Protein AF-A0A527HJA0-F1 (afdb_monomer_lite)

Radius of gyration: 14.1 Å; chains: 1; bounding box: 42×25×33 Å

pLDDT: mean 79.39, std 15.25, range [42.91, 91.06]

Structure (mmCIF, N/CA/C/O backbone):
data_AF-A0A527HJA0-F1
#
_entry.id   AF-A0A527HJA0-F1
#
loop_
_atom_site.group_PDB
_atom_site.id
_atom_site.type_symbol
_atom_site.label_atom_id
_atom_site.label_alt_id
_atom_site.label_comp_id
_atom_site.label_asym_id
_atom_site.label_entity_id
_atom_site.label_seq_id
_atom_site.pdbx_PDB_ins_code
_atom_site.Cartn_x
_atom_site.Cartn_y
_atom_site.Cartn_z
_atom_site.occupa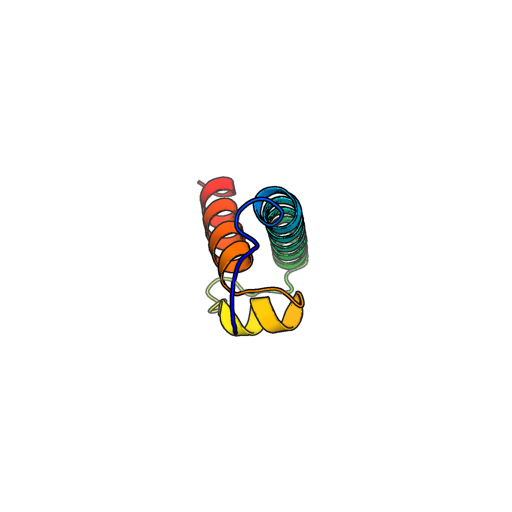ncy
_atom_site.B_iso_or_equiv
_atom_site.auth_seq_id
_atom_site.auth_comp_id
_atom_site.auth_asym_id
_atom_site.auth_atom_id
_atom_site.pdbx_PDB_model_num
ATOM 1 N N . MET A 1 1 ? -33.006 8.945 16.485 1.00 45.25 1 MET A N 1
ATOM 2 C CA . MET A 1 1 ? -32.787 7.491 16.350 1.00 45.25 1 MET A CA 1
ATOM 3 C C . MET A 1 1 ? -32.878 7.115 14.870 1.00 45.25 1 MET A C 1
ATOM 5 O O . MET A 1 1 ? -33.979 6.912 14.394 1.00 45.25 1 MET A O 1
ATOM 9 N N . LEU A 1 2 ? -31.818 7.077 14.058 1.00 42.91 2 LEU A N 1
ATOM 10 C CA . LEU A 1 2 ? -30.388 7.244 14.342 1.00 42.91 2 LEU A CA 1
ATOM 11 C C . LEU A 1 2 ? -29.707 8.093 13.244 1.00 42.91 2 LEU A C 1
ATOM 13 O O . LEU A 1 2 ? -29.926 7.824 12.071 1.00 42.91 2 LEU A O 1
ATOM 17 N N . ASP A 1 3 ? -28.804 9.037 13.522 1.00 46.53 3 ASP A N 1
ATOM 18 C CA . ASP A 1 3 ? -28.946 10.165 14.462 1.00 46.53 3 ASP A CA 1
ATOM 19 C C . ASP A 1 3 ? -28.036 11.338 14.026 1.00 46.53 3 ASP A C 1
ATOM 21 O O . ASP A 1 3 ? -28.461 12.180 13.241 1.00 46.53 3 ASP A O 1
ATOM 25 N N . ARG A 1 4 ? -26.793 11.409 14.525 1.00 61.31 4 ARG A N 1
ATOM 26 C CA . ARG A 1 4 ? -25.803 12.489 14.324 1.00 61.31 4 ARG A CA 1
ATOM 27 C C . ARG A 1 4 ? -24.384 11.914 14.477 1.00 61.31 4 ARG A C 1
ATOM 29 O O . ARG A 1 4 ? -24.247 10.921 15.184 1.00 61.31 4 ARG A O 1
ATOM 36 N N . LYS A 1 5 ? -23.365 12.618 13.937 1.00 46.03 5 LYS A N 1
ATOM 37 C CA . LYS A 1 5 ? -21.917 12.253 13.893 1.00 46.03 5 LYS A CA 1
ATOM 38 C C . LYS A 1 5 ? -21.600 11.070 12.941 1.00 46.03 5 LYS A C 1
ATOM 40 O O . LYS A 1 5 ? -22.454 10.223 12.736 1.00 46.03 5 LYS A O 1
ATOM 45 N N . ASP A 1 6 ? -20.451 10.980 12.255 1.00 44.06 6 ASP A N 1
ATOM 46 C CA . ASP A 1 6 ? -19.158 11.680 12.385 1.00 44.06 6 ASP A CA 1
ATOM 47 C C . ASP A 1 6 ? -18.586 12.154 11.026 1.00 44.06 6 ASP A C 1
ATOM 49 O O . ASP A 1 6 ? -18.112 11.349 10.229 1.00 44.06 6 ASP A O 1
ATOM 53 N N . ALA A 1 7 ? -18.539 13.470 10.775 1.00 48.22 7 ALA A N 1
ATOM 54 C CA . ALA A 1 7 ? -17.945 14.036 9.549 1.00 48.22 7 ALA A CA 1
ATOM 55 C C . ALA A 1 7 ? -16.514 14.597 9.727 1.00 48.22 7 ALA A C 1
ATOM 57 O O . ALA A 1 7 ? -15.865 14.935 8.741 1.00 48.22 7 ALA A O 1
ATOM 58 N N . SER A 1 8 ? -16.004 14.713 10.963 1.00 46.31 8 SER A N 1
ATOM 59 C CA . SER A 1 8 ? -14.752 15.439 11.263 1.00 46.31 8 SER A CA 1
ATOM 60 C C . SER A 1 8 ? -13.626 14.607 11.893 1.00 46.31 8 SER A C 1
ATOM 62 O O . SER A 1 8 ? -12.483 15.054 11.882 1.00 46.31 8 SER A O 1
ATOM 64 N N . ALA A 1 9 ? -13.891 13.386 12.374 1.00 53.50 9 ALA A N 1
ATOM 65 C CA . ALA A 1 9 ? -12.843 12.466 12.846 1.00 53.50 9 ALA A CA 1
ATOM 66 C C . ALA A 1 9 ? -12.223 11.617 11.714 1.00 53.50 9 ALA A C 1
ATOM 68 O O . ALA A 1 9 ? -11.126 11.079 11.857 1.00 53.50 9 ALA A O 1
ATOM 69 N N . GLY A 1 10 ? -12.911 11.509 10.571 1.00 55.62 10 GLY A N 1
ATOM 70 C CA . GLY A 1 10 ? -12.498 10.649 9.463 1.00 55.62 10 GLY A CA 1
ATOM 71 C C . GLY A 1 10 ? -11.183 11.069 8.798 1.00 55.62 10 GLY A C 1
ATOM 72 O O . GLY A 1 10 ? -10.278 10.252 8.650 1.00 55.62 10 GLY A O 1
ATOM 73 N N . SER A 1 11 ? -11.043 12.351 8.443 1.00 62.38 11 SER A N 1
ATOM 74 C CA . SER A 1 11 ? -9.970 12.852 7.562 1.00 62.38 11 SER A CA 1
ATOM 75 C C . SER A 1 11 ? -8.550 12.407 7.960 1.00 62.38 11 SER A C 1
ATOM 77 O O . SER A 1 11 ? -7.794 11.927 7.115 1.00 62.38 11 SER A O 1
ATOM 79 N N . ALA A 1 12 ? -8.197 12.475 9.249 1.00 65.56 12 ALA A N 1
ATOM 80 C CA . ALA A 1 12 ? -6.875 12.062 9.729 1.00 65.56 12 ALA A CA 1
ATOM 81 C C . ALA A 1 12 ? -6.669 10.537 9.657 1.00 65.56 12 ALA A C 1
ATOM 83 O O . ALA A 1 12 ? -5.679 10.072 9.094 1.00 65.56 12 ALA A O 1
ATOM 84 N N . ALA A 1 13 ? -7.624 9.745 10.156 1.00 69.31 13 ALA A N 1
ATOM 85 C CA . ALA A 1 13 ? -7.543 8.284 10.114 1.00 69.31 13 ALA A CA 1
ATOM 86 C C . ALA A 1 13 ? -7.575 7.741 8.672 1.00 69.31 13 ALA A C 1
ATOM 88 O O . ALA A 1 13 ? -6.872 6.780 8.354 1.00 69.31 13 ALA A O 1
ATOM 89 N N . GLN A 1 14 ? -8.342 8.377 7.778 1.00 72.31 14 GLN A N 1
ATOM 90 C CA . GLN A 1 14 ? -8.342 8.066 6.348 1.00 72.31 14 GLN A CA 1
ATOM 91 C C . GLN A 1 14 ? -7.008 8.422 5.679 1.00 72.31 14 GLN A C 1
ATOM 93 O O . GLN A 1 14 ? -6.518 7.603 4.903 1.00 72.31 14 GLN A O 1
ATOM 98 N N . LYS A 1 15 ? -6.375 9.562 6.007 1.00 75.38 15 LYS A N 1
ATOM 99 C CA . LYS A 1 15 ? -5.013 9.879 5.530 1.00 75.38 15 LYS A CA 1
ATOM 100 C C . LYS A 1 15 ? -4.003 8.804 5.940 1.00 75.38 15 LYS A C 1
ATOM 102 O O . LYS A 1 15 ? -3.255 8.327 5.092 1.00 75.38 15 LYS A O 1
ATOM 107 N N . THR A 1 16 ? -4.016 8.363 7.198 1.00 85.12 16 THR A N 1
ATOM 108 C CA . THR A 1 16 ? -3.112 7.297 7.669 1.00 85.12 16 THR A CA 1
ATOM 109 C C . THR A 1 16 ? -3.405 5.948 7.003 1.00 85.12 16 THR A C 1
ATOM 111 O O . THR A 1 16 ? -2.482 5.199 6.686 1.00 85.12 16 THR A O 1
ATOM 114 N N . ALA A 1 17 ? -4.680 5.624 6.757 1.00 86.62 17 ALA A N 1
ATOM 115 C CA . ALA A 1 17 ? -5.065 4.414 6.031 1.00 86.62 17 ALA A CA 1
ATOM 116 C C . ALA A 1 17 ? -4.590 4.441 4.571 1.00 86.62 17 ALA A C 1
ATOM 118 O O . ALA A 1 17 ? -4.013 3.459 4.114 1.00 86.62 17 ALA A O 1
ATOM 119 N N . HIS A 1 18 ? -4.772 5.569 3.880 1.00 87.31 18 HIS A N 1
ATOM 120 C CA . HIS A 1 18 ? -4.266 5.807 2.531 1.00 87.31 18 HIS A CA 1
ATOM 121 C C . HIS A 1 18 ? -2.747 5.588 2.444 1.00 87.31 18 HIS A C 1
ATOM 123 O O . HIS A 1 18 ? -2.299 4.740 1.675 1.00 87.31 18 HIS A O 1
ATOM 129 N N . VAL A 1 19 ? -1.966 6.287 3.278 1.00 89.12 19 VAL A N 1
ATOM 130 C CA . VAL A 1 19 ? -0.493 6.217 3.245 1.00 89.12 19 VAL A CA 1
ATOM 131 C C . VAL A 1 19 ? 0.000 4.791 3.502 1.00 89.12 19 VAL A C 1
ATOM 133 O O . VAL A 1 19 ? 0.849 4.301 2.766 1.00 89.12 19 VAL A O 1
ATOM 136 N N . ARG A 1 20 ? -0.585 4.079 4.476 1.00 90.19 20 ARG A N 1
ATOM 137 C CA . ARG A 1 20 ? -0.256 2.666 4.737 1.00 90.19 20 ARG A CA 1
ATOM 138 C C . ARG A 1 20 ? -0.511 1.753 3.536 1.00 90.19 20 ARG A C 1
ATOM 140 O O . ARG A 1 20 ? 0.305 0.877 3.271 1.00 90.19 20 ARG A O 1
ATOM 147 N N . VAL A 1 21 ? -1.644 1.921 2.848 1.00 90.31 21 VAL A N 1
ATOM 148 C CA . VAL A 1 21 ? -1.972 1.113 1.661 1.00 90.31 21 VAL A CA 1
ATOM 149 C C . VAL A 1 21 ? -1.024 1.448 0.511 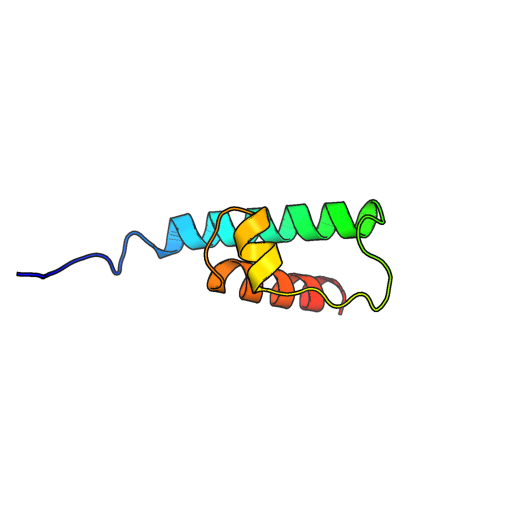1.00 90.31 21 VAL A C 1
ATOM 151 O O . VAL A 1 21 ? -0.553 0.535 -0.156 1.00 90.31 21 VAL A O 1
ATOM 154 N N . HIS A 1 22 ? -0.704 2.729 0.310 1.00 90.75 22 HIS A N 1
ATOM 155 C CA . HIS A 1 22 ? 0.237 3.178 -0.715 1.00 90.75 22 HIS A CA 1
ATOM 156 C C . HIS A 1 22 ? 1.634 2.579 -0.512 1.00 90.75 22 HIS A C 1
ATOM 158 O O . HIS A 1 22 ? 2.158 1.940 -1.421 1.00 90.75 22 HIS A O 1
ATOM 164 N N . THR A 1 23 ? 2.210 2.712 0.688 1.00 90.19 23 THR A N 1
ATOM 165 C CA . THR A 1 23 ? 3.525 2.134 1.008 1.00 90.19 23 THR A CA 1
ATOM 166 C C . THR A 1 23 ? 3.525 0.617 0.828 1.00 90.19 23 THR A C 1
ATOM 168 O O . THR A 1 23 ? 4.382 0.100 0.121 1.00 90.19 23 THR A O 1
ATOM 171 N N . GLY A 1 24 ? 2.521 -0.088 1.363 1.00 90.38 24 GLY A N 1
ATOM 172 C CA . GLY A 1 24 ? 2.440 -1.545 1.234 1.00 90.38 24 GLY A CA 1
ATOM 173 C C . GLY A 1 24 ? 2.213 -2.040 -0.201 1.00 90.38 24 GLY A C 1
ATOM 174 O O . GLY A 1 24 ? 2.656 -3.135 -0.531 1.00 90.38 24 GLY A O 1
ATOM 175 N N . LEU A 1 25 ? 1.542 -1.264 -1.061 1.00 89.19 25 LEU A N 1
ATOM 176 C CA . LEU A 1 25 ? 1.431 -1.556 -2.497 1.00 89.19 25 LEU A CA 1
ATOM 177 C C . LEU A 1 25 ? 2.768 -1.340 -3.217 1.00 89.19 25 LEU A C 1
ATOM 179 O O . LEU A 1 25 ? 3.146 -2.158 -4.050 1.00 89.19 25 LEU A O 1
ATOM 183 N N . LYS A 1 26 ? 3.480 -0.253 -2.890 1.00 88.69 26 LYS A N 1
ATOM 184 C CA . LYS A 1 26 ? 4.780 0.096 -3.481 1.00 88.69 26 LYS A CA 1
ATOM 185 C C . LYS A 1 26 ? 5.855 -0.933 -3.129 1.00 88.69 26 LYS A C 1
ATOM 187 O O . LYS A 1 26 ? 6.573 -1.383 -4.014 1.00 88.69 26 LYS A O 1
ATOM 192 N N . GLU A 1 27 ? 5.910 -1.359 -1.867 1.00 90.75 27 GLU A N 1
ATOM 193 C CA . GLU A 1 27 ? 6.788 -2.442 -1.403 1.00 90.75 27 GLU A CA 1
ATOM 194 C C . GLU A 1 27 ? 6.471 -3.763 -2.118 1.00 90.75 27 GLU A C 1
ATOM 196 O O . GLU A 1 27 ? 7.372 -4.393 -2.660 1.00 90.75 27 GLU A O 1
ATOM 201 N N . ALA A 1 28 ? 5.194 -4.143 -2.208 1.00 88.44 28 ALA A N 1
ATOM 202 C CA . ALA A 1 28 ? 4.772 -5.365 -2.893 1.00 88.44 28 ALA A CA 1
ATOM 203 C C . ALA A 1 28 ? 5.081 -5.354 -4.408 1.00 88.44 28 ALA A C 1
ATOM 205 O O . ALA A 1 28 ? 5.510 -6.365 -4.962 1.00 88.44 28 ALA A O 1
ATOM 206 N N . LEU A 1 29 ? 4.940 -4.206 -5.085 1.00 86.94 29 LEU A N 1
ATOM 207 C CA . LEU A 1 29 ? 5.405 -4.037 -6.470 1.00 86.94 29 LEU A CA 1
ATOM 208 C C . LEU A 1 29 ? 6.927 -4.204 -6.584 1.00 86.94 29 LEU A C 1
ATOM 210 O O . LEU A 1 29 ? 7.392 -4.934 -7.456 1.00 86.94 29 LEU A O 1
ATOM 214 N N . MET A 1 30 ? 7.699 -3.576 -5.691 1.00 88.25 30 MET A N 1
ATOM 215 C CA . MET A 1 30 ? 9.166 -3.673 -5.677 1.00 88.25 30 MET A CA 1
ATOM 216 C C . MET A 1 30 ? 9.677 -5.087 -5.361 1.00 88.25 30 MET A C 1
ATOM 218 O O . MET A 1 30 ? 10.709 -5.491 -5.893 1.00 88.25 30 MET A O 1
ATOM 222 N N . ASN A 1 31 ? 8.946 -5.852 -4.547 1.00 91.06 31 ASN A N 1
ATOM 223 C CA . ASN A 1 31 ? 9.245 -7.254 -4.243 1.00 91.06 31 ASN A CA 1
ATOM 224 C C . ASN A 1 31 ? 8.875 -8.218 -5.386 1.00 91.06 31 ASN A C 1
ATOM 226 O O . ASN A 1 31 ? 9.310 -9.369 -5.375 1.00 91.06 31 ASN A O 1
ATOM 230 N N . GLY A 1 32 ? 8.065 -7.779 -6.357 1.00 88.06 32 GLY A N 1
ATOM 231 C CA . GLY A 1 32 ? 7.507 -8.646 -7.399 1.00 88.06 32 GLY A CA 1
ATOM 232 C C . GLY A 1 32 ? 6.302 -9.483 -6.949 1.00 88.06 32 GLY A C 1
ATOM 233 O O . GLY A 1 32 ? 5.942 -10.436 -7.640 1.00 88.06 32 GLY A O 1
ATOM 234 N N . ASP A 1 33 ? 5.648 -9.126 -5.835 1.00 88.44 33 ASP A N 1
ATOM 235 C CA . ASP A 1 33 ? 4.408 -9.771 -5.364 1.00 88.44 33 ASP A CA 1
ATOM 236 C C . ASP A 1 33 ? 3.238 -9.555 -6.348 1.00 88.44 33 ASP A C 1
ATOM 238 O O . ASP A 1 33 ? 2.267 -10.318 -6.357 1.00 88.44 33 ASP A O 1
ATOM 242 N N . PHE A 1 34 ? 3.335 -8.519 -7.191 1.00 86.12 34 PHE A N 1
ATOM 243 C CA . PHE A 1 34 ? 2.418 -8.261 -8.295 1.00 86.12 34 PHE A CA 1
ATOM 244 C C . PHE A 1 34 ? 3.123 -8.365 -9.651 1.00 86.12 34 PHE A C 1
ATOM 246 O O . PHE A 1 34 ? 4.189 -7.789 -9.866 1.00 86.12 34 PHE A O 1
ATOM 253 N N . LEU A 1 35 ? 2.491 -9.060 -10.597 1.00 81.38 35 LEU A N 1
ATOM 254 C CA . LEU A 1 35 ? 3.001 -9.212 -11.959 1.00 81.38 35 LEU A CA 1
ATOM 255 C C . LEU A 1 35 ? 2.664 -7.983 -12.827 1.00 81.38 35 LEU A C 1
ATOM 257 O O . LEU A 1 35 ? 1.558 -7.441 -12.718 1.00 81.38 35 LEU A O 1
ATOM 261 N N . PRO A 1 36 ? 3.541 -7.580 -13.766 1.00 80.62 36 PRO A N 1
ATOM 262 C CA . PRO A 1 36 ? 3.210 -6.577 -14.775 1.00 80.62 36 PRO A CA 1
ATOM 263 C C . PRO A 1 36 ? 1.930 -6.945 -15.539 1.00 80.62 36 PRO A C 1
ATOM 265 O O . PRO A 1 36 ? 1.781 -8.060 -16.036 1.00 80.62 36 PRO A O 1
ATOM 268 N N . GLY A 1 37 ? 0.978 -6.011 -15.613 1.00 83.69 37 GLY A N 1
ATOM 269 C CA . GLY A 1 37 ? -0.335 -6.241 -16.230 1.00 83.69 37 GLY A CA 1
ATOM 270 C C . GLY A 1 37 ? -1.342 -7.022 -15.369 1.00 83.69 37 GLY A C 1
ATOM 271 O O . GLY A 1 37 ? -2.473 -7.239 -15.813 1.00 83.69 37 GLY A O 1
ATOM 272 N N . GLN A 1 38 ? -0.997 -7.415 -14.137 1.00 85.75 38 GLN A N 1
ATOM 273 C CA . GLN A 1 38 ? -1.950 -8.027 -13.211 1.00 85.75 38 GLN A CA 1
ATOM 274 C C . GLN A 1 38 ? -3.065 -7.044 -12.839 1.00 85.75 38 GLN A C 1
ATOM 276 O O . GLN A 1 38 ? -2.833 -5.893 -12.466 1.00 85.75 38 GLN A O 1
ATOM 281 N N . ARG A 1 39 ? -4.316 -7.511 -12.892 1.00 85.81 39 ARG A N 1
ATOM 282 C CA . ARG A 1 39 ? -5.474 -6.701 -12.504 1.00 85.81 39 ARG A CA 1
ATOM 283 C C . ARG A 1 39 ? -5.560 -6.569 -10.981 1.00 85.81 39 ARG A C 1
ATOM 285 O O . ARG A 1 39 ? -6.085 -7.452 -10.309 1.00 85.81 39 ARG A O 1
ATOM 292 N N . LEU A 1 40 ? -5.127 -5.425 -10.459 1.00 86.31 40 LEU A N 1
ATOM 293 C CA . LEU A 1 40 ? -5.349 -5.024 -9.069 1.00 86.31 40 LEU A CA 1
ATOM 294 C C . LEU A 1 40 ? -6.834 -4.697 -8.824 1.00 86.31 40 LEU A C 1
ATOM 296 O O . LEU A 1 40 ? -7.405 -3.801 -9.450 1.00 86.31 40 LEU A O 1
ATOM 300 N N . VAL A 1 41 ? -7.480 -5.415 -7.900 1.00 90.62 41 VAL A N 1
ATOM 301 C CA . VAL A 1 41 ? -8.906 -5.232 -7.578 1.00 90.62 41 VAL A CA 1
ATOM 302 C C . VAL A 1 41 ? -9.060 -4.473 -6.261 1.00 90.62 41 VAL A C 1
ATOM 304 O O . VAL A 1 41 ? -8.787 -5.004 -5.187 1.00 90.62 41 VAL A O 1
ATOM 307 N N . VAL A 1 42 ? -9.594 -3.247 -6.336 1.00 88.88 42 VAL A N 1
ATOM 308 C CA . VAL A 1 42 ? -9.799 -2.336 -5.185 1.00 88.88 42 VAL A CA 1
ATOM 309 C C . VAL A 1 42 ? -10.477 -3.018 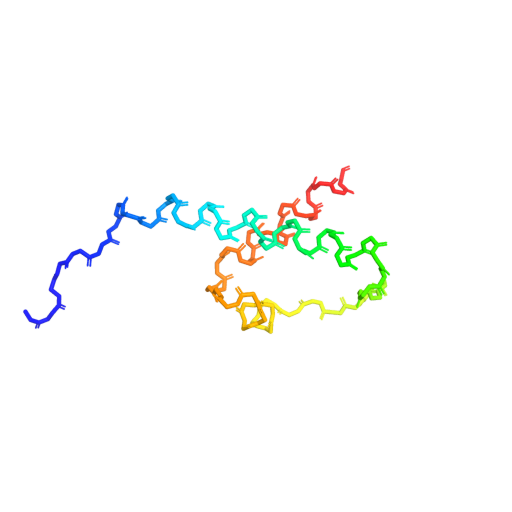-3.990 1.00 88.88 42 VAL A C 1
ATOM 311 O O . VAL A 1 42 ? -10.115 -2.756 -2.848 1.00 88.88 42 VAL A O 1
ATOM 314 N N . ARG A 1 43 ? -11.460 -3.896 -4.235 1.00 88.31 43 ARG A N 1
ATOM 315 C CA . ARG A 1 43 ? -12.179 -4.614 -3.173 1.00 88.31 43 ARG A CA 1
ATOM 316 C C . ARG A 1 43 ? -11.295 -5.637 -2.451 1.00 88.31 43 ARG A C 1
ATOM 318 O O . ARG A 1 43 ? -11.284 -5.640 -1.228 1.00 88.31 43 ARG A O 1
ATOM 325 N N . GLN A 1 44 ? -10.541 -6.452 -3.190 1.00 90.12 44 GLN A N 1
ATOM 326 C CA . GLN A 1 44 ? -9.647 -7.458 -2.603 1.00 90.12 44 GLN A CA 1
ATOM 327 C C . GLN A 1 44 ? -8.526 -6.784 -1.804 1.00 90.12 44 GLN A C 1
ATOM 329 O O . GLN A 1 44 ? -8.236 -7.188 -0.685 1.00 90.12 44 GLN A O 1
ATOM 334 N N . LEU A 1 45 ? -7.977 -5.685 -2.329 1.00 89.25 45 LEU A N 1
ATOM 335 C CA . LEU A 1 45 ? -7.007 -4.852 -1.618 1.00 89.25 45 LEU A CA 1
ATOM 336 C C . LEU A 1 45 ? -7.610 -4.228 -0.343 1.00 89.25 45 LEU A C 1
ATOM 338 O O . LEU A 1 45 ? -6.966 -4.223 0.701 1.00 89.25 45 LEU A O 1
ATOM 342 N N . ALA A 1 46 ? -8.856 -3.744 -0.379 1.00 90.44 46 ALA A N 1
ATOM 343 C CA . ALA A 1 46 ? -9.534 -3.220 0.812 1.00 90.44 46 ALA A CA 1
ATOM 344 C C . ALA A 1 46 ? -9.714 -4.290 1.901 1.00 90.44 46 ALA A C 1
ATOM 346 O O . ALA A 1 46 ? -9.458 -4.020 3.076 1.00 90.44 46 ALA A O 1
ATOM 347 N N . GLU A 1 47 ? -10.077 -5.511 1.508 1.00 90.00 47 GLU A N 1
ATOM 348 C CA . GLU A 1 47 ? -10.185 -6.668 2.401 1.00 90.00 47 GLU A CA 1
ATOM 349 C C . GLU A 1 47 ? -8.796 -7.060 2.970 1.00 90.00 47 GLU A C 1
ATOM 351 O O . GLU A 1 47 ? -8.645 -7.164 4.190 1.0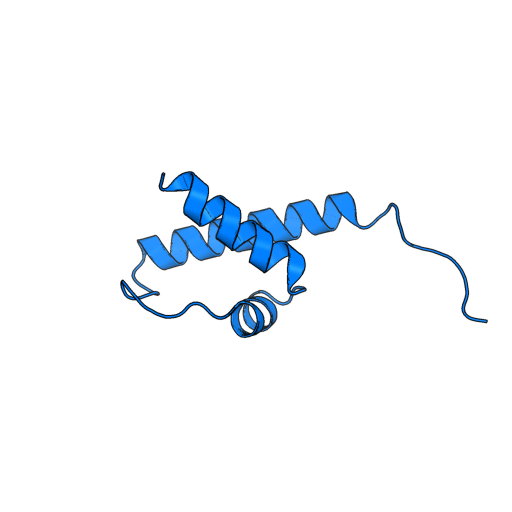0 90.00 47 GLU A O 1
ATOM 356 N N . GLN A 1 48 ? -7.754 -7.143 2.131 1.00 88.62 48 GLN A N 1
ATOM 357 C CA . GLN A 1 48 ? -6.365 -7.461 2.512 1.00 88.62 48 GLN A CA 1
ATOM 358 C C . GLN A 1 48 ? -5.753 -6.439 3.488 1.00 88.62 48 GLN A C 1
ATOM 360 O O . GLN A 1 48 ? -5.224 -6.811 4.538 1.00 88.62 48 GLN A O 1
ATOM 365 N N . TYR A 1 49 ? -5.862 -5.140 3.193 1.00 87.06 49 TYR A N 1
ATOM 366 C CA . TYR A 1 49 ? -5.355 -4.066 4.061 1.00 87.06 49 TYR A CA 1
ATOM 367 C C . TYR A 1 49 ? -6.315 -3.699 5.211 1.00 87.06 49 TYR A C 1
ATOM 369 O O . TYR A 1 49 ? -6.031 -2.757 5.965 1.00 87.06 49 TYR A O 1
ATOM 377 N N . ARG A 1 50 ? -7.425 -4.444 5.364 1.00 86.94 50 ARG A N 1
ATOM 378 C CA . ARG A 1 50 ? -8.479 -4.274 6.385 1.00 86.94 50 ARG A CA 1
ATOM 379 C C . ARG A 1 50 ? -8.956 -2.823 6.492 1.00 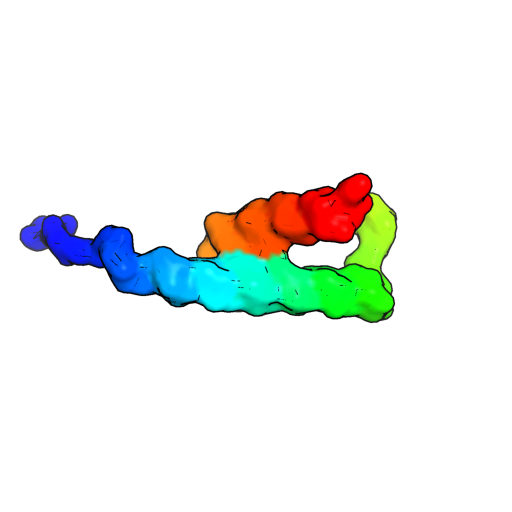86.94 50 ARG A C 1
ATOM 381 O O . ARG A 1 50 ? -8.916 -2.199 7.553 1.00 86.94 50 ARG A O 1
ATOM 388 N N . THR A 1 51 ? -9.365 -2.264 5.359 1.00 86.81 51 THR A N 1
ATOM 389 C CA . THR A 1 51 ? -9.763 -0.860 5.218 1.00 86.81 51 THR A CA 1
ATOM 390 C C . THR A 1 51 ? -10.953 -0.705 4.264 1.00 86.81 51 THR A C 1
ATOM 392 O O . THR A 1 51 ? -11.467 -1.683 3.729 1.00 86.81 51 THR A O 1
ATOM 395 N N . SER A 1 52 ? -11.441 0.520 4.064 1.00 86.12 52 SER A N 1
ATOM 396 C CA . SER A 1 52 ? -12.541 0.791 3.134 1.00 86.12 52 SER A CA 1
ATOM 397 C C . SER A 1 52 ? -12.039 0.994 1.698 1.00 86.12 52 SER A C 1
ATOM 399 O O . SER A 1 52 ? -10.868 1.274 1.451 1.00 86.12 52 SER A O 1
ATOM 401 N N . ALA A 1 53 ? -12.933 0.881 0.712 1.00 87.06 53 ALA A N 1
ATOM 402 C CA . ALA A 1 53 ? -12.555 0.982 -0.700 1.00 87.06 53 ALA A CA 1
ATOM 403 C C . ALA A 1 53 ? -12.019 2.370 -1.118 1.00 87.06 53 ALA A C 1
ATOM 405 O O . ALA A 1 53 ? -11.351 2.472 -2.143 1.00 87.06 53 ALA A O 1
ATOM 406 N N . MET A 1 54 ? -12.310 3.435 -0.361 1.00 88.62 54 MET A N 1
ATOM 407 C CA . MET A 1 54 ? -11.873 4.805 -0.673 1.00 88.62 54 MET A CA 1
ATOM 408 C C . MET A 1 54 ? -10.357 5.028 -0.519 1.00 88.62 54 MET A C 1
ATOM 410 O O . MET A 1 54 ? -9.738 5.377 -1.522 1.00 88.62 54 MET A O 1
ATOM 414 N N . PRO A 1 55 ? -9.722 4.803 0.654 1.00 87.44 55 PRO A N 1
ATOM 415 C CA . PRO A 1 55 ? -8.274 4.975 0.810 1.00 87.44 55 PRO A CA 1
ATOM 416 C C . PRO A 1 55 ? -7.456 4.070 -0.119 1.00 87.44 55 PRO A C 1
ATOM 418 O O . PRO A 1 55 ? -6.390 4.483 -0.557 1.00 87.44 55 PRO A O 1
ATOM 421 N N . VAL A 1 56 ? -7.960 2.884 -0.482 1.00 90.81 56 VAL A N 1
ATOM 422 C CA . VAL A 1 56 ? -7.317 2.011 -1.483 1.00 90.81 56 VAL A CA 1
ATOM 423 C C . VAL A 1 56 ? -7.360 2.623 -2.877 1.00 90.81 56 VAL A C 1
ATOM 425 O O . VAL A 1 56 ? -6.359 2.622 -3.586 1.00 90.81 56 VAL A O 1
ATOM 428 N N . ARG A 1 57 ? -8.518 3.148 -3.287 1.00 89.38 57 ARG A N 1
ATOM 429 C CA . ARG A 1 57 ? -8.687 3.769 -4.606 1.00 89.38 57 ARG A CA 1
ATOM 430 C C . ARG A 1 57 ? -7.838 5.033 -4.743 1.00 89.38 57 ARG A C 1
ATOM 432 O O . ARG A 1 57 ? -7.349 5.310 -5.832 1.00 89.38 57 ARG A O 1
ATOM 439 N N . GLU A 1 58 ? -7.641 5.751 -3.641 1.00 89.25 58 GLU A N 1
ATOM 440 C CA . GLU A 1 58 ? -6.733 6.893 -3.582 1.00 89.25 58 GLU A CA 1
ATOM 441 C C . GLU A 1 58 ? -5.263 6.466 -3.602 1.00 89.25 58 GLU A C 1
ATOM 443 O O . GLU A 1 58 ? -4.496 7.013 -4.385 1.00 89.25 58 GLU A O 1
ATOM 448 N N . ALA A 1 59 ? -4.898 5.417 -2.857 1.00 89.44 59 ALA A N 1
ATOM 449 C CA . ALA A 1 59 ? -3.536 4.888 -2.846 1.00 89.44 59 ALA A CA 1
ATOM 450 C C . ALA A 1 59 ? -3.124 4.391 -4.233 1.00 89.44 59 ALA A C 1
ATOM 452 O O . ALA A 1 59 ? -2.032 4.697 -4.685 1.00 89.44 59 ALA A O 1
ATOM 453 N N . LEU A 1 60 ? -4.017 3.701 -4.947 1.00 88.50 60 LEU A N 1
ATOM 454 C CA . LEU A 1 60 ? -3.784 3.291 -6.334 1.00 88.50 60 LEU A CA 1
ATOM 455 C C . LEU A 1 60 ? -3.648 4.488 -7.287 1.00 88.50 60 LEU A C 1
ATOM 457 O O . LEU A 1 60 ? -2.807 4.450 -8.178 1.00 88.50 60 LEU A O 1
ATOM 461 N N . ARG A 1 61 ? -4.439 5.558 -7.109 1.00 87.88 61 ARG A N 1
ATOM 462 C CA . ARG A 1 61 ? -4.287 6.787 -7.908 1.00 87.88 61 ARG A CA 1
ATOM 463 C C . ARG A 1 61 ? -2.949 7.469 -7.656 1.00 87.88 61 ARG A C 1
ATOM 465 O O . ARG A 1 61 ? -2.296 7.863 -8.618 1.00 87.88 61 ARG A O 1
ATOM 472 N N . GLN A 1 62 ? -2.550 7.599 -6.394 1.00 86.19 62 GLN A N 1
ATOM 473 C CA . GLN A 1 62 ? -1.275 8.213 -6.048 1.00 86.19 62 GLN A CA 1
ATOM 474 C C . GLN A 1 62 ? -0.097 7.351 -6.516 1.00 86.19 62 GLN A C 1
ATOM 476 O O . GLN A 1 62 ? 0.827 7.898 -7.092 1.00 86.19 62 GLN A O 1
ATOM 481 N N . LEU A 1 63 ? -0.182 6.024 -6.407 1.00 85.06 63 LEU A N 1
ATOM 482 C CA . LEU A 1 63 ? 0.833 5.088 -6.902 1.00 85.06 63 LEU A CA 1
ATOM 483 C C . LEU A 1 63 ? 1.053 5.217 -8.419 1.00 85.06 63 LEU A C 1
ATOM 485 O O . LEU A 1 63 ? 2.188 5.303 -8.866 1.00 85.06 63 LEU A O 1
ATOM 489 N N . VAL A 1 64 ? -0.031 5.324 -9.199 1.00 83.81 64 VAL A N 1
ATOM 490 C CA . VAL A 1 64 ? 0.029 5.597 -10.651 1.00 83.81 64 VAL A CA 1
ATOM 491 C C . VAL A 1 64 ? 0.549 7.010 -10.963 1.00 83.81 64 VAL A C 1
ATOM 493 O O . VAL A 1 64 ? 1.063 7.239 -12.050 1.00 83.81 64 VAL A O 1
ATOM 496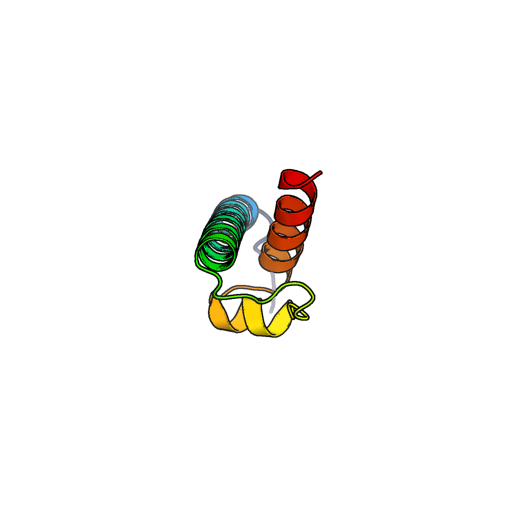 N N . SER A 1 65 ? 0.429 7.958 -10.028 1.00 83.06 65 SER A N 1
ATOM 497 C CA . SER A 1 65 ? 0.955 9.325 -10.183 1.00 83.06 65 SER A CA 1
ATOM 498 C C . SER A 1 65 ? 2.423 9.453 -9.747 1.00 83.06 65 SER A C 1
ATOM 500 O O . SER A 1 65 ? 3.114 10.341 -10.224 1.00 83.06 65 SER A O 1
ATOM 502 N N . ASP A 1 66 ? 2.891 8.575 -8.854 1.00 73.88 66 ASP A N 1
ATOM 503 C CA . ASP A 1 66 ? 4.287 8.431 -8.410 1.00 73.88 66 ASP A CA 1
ATOM 504 C C . ASP A 1 66 ? 5.178 7.787 -9.506 1.00 73.88 66 ASP A C 1
ATOM 506 O O . ASP A 1 66 ? 6.401 7.891 -9.426 1.00 73.88 66 ASP A O 1
ATOM 510 N N . GLU A 1 67 ? 4.581 7.109 -10.499 1.00 56.41 67 GLU A N 1
ATOM 511 C CA . GLU A 1 67 ? 5.245 6.465 -11.655 1.00 56.41 67 GLU A CA 1
ATOM 512 C C . GLU A 1 67 ? 5.078 7.234 -12.993 1.00 56.41 67 GLU A C 1
ATOM 514 O O . GLU A 1 67 ? 5.345 6.671 -14.058 1.00 56.41 67 GLU A O 1
ATOM 519 N N . ALA A 1 68 ? 4.640 8.501 -12.962 1.00 44.44 68 ALA A N 1
ATOM 520 C CA . ALA A 1 68 ? 4.412 9.348 -14.146 1.00 44.44 68 ALA A CA 1
ATOM 521 C C . ALA A 1 68 ? 5.416 10.512 -14.269 1.00 44.44 68 ALA A C 1
ATOM 523 O O . ALA A 1 68 ? 5.862 10.757 -15.413 1.00 44.44 68 ALA A O 1
#

Foldseek 3Di:
DDDDDDDPPCPVVLVVLLVVLLVVVVVCVVVPVDDVVDDDDLVVSCVVSVHDSVSSVVSVVVNVVVVD

Sequence (68 aa):
MLDRKDASAGSAAQKTAHVRVHTGLKEALMNGDFLPGQRLVVRQLAEQYRTSAMPVREALRQLVSDEA

Secondary structure (DSSP, 8-state):
------SSSHHHHHHHHHHHHHHHHHHHHHHTSS-TT----HHHHHHHTTS-HHHHHHHHHHHHHHT-